Protein AF-A0A838WBG2-F1 (afdb_monomer)

Structure (mmCIF, N/CA/C/O backbone):
data_AF-A0A838WBG2-F1
#
_entry.id   AF-A0A838WBG2-F1
#
loop_
_atom_site.group_PDB
_atom_site.id
_atom_site.type_symbol
_atom_site.label_atom_id
_atom_site.label_alt_id
_atom_site.label_comp_id
_atom_site.label_asym_id
_atom_site.label_entity_id
_atom_site.label_seq_id
_atom_site.pdbx_PDB_ins_code
_atom_site.Cartn_x
_atom_site.Cartn_y
_atom_site.Cartn_z
_atom_site.occupancy
_atom_site.B_iso_or_equiv
_atom_site.auth_seq_id
_atom_site.auth_comp_id
_atom_site.auth_asym_id
_atom_site.auth_atom_id
_atom_site.pdbx_PDB_model_num
ATOM 1 N N . MET A 1 1 ? 5.825 -11.879 -28.472 1.00 53.06 1 MET A N 1
ATOM 2 C CA . MET A 1 1 ? 6.519 -11.612 -27.192 1.00 53.06 1 MET A CA 1
ATOM 3 C C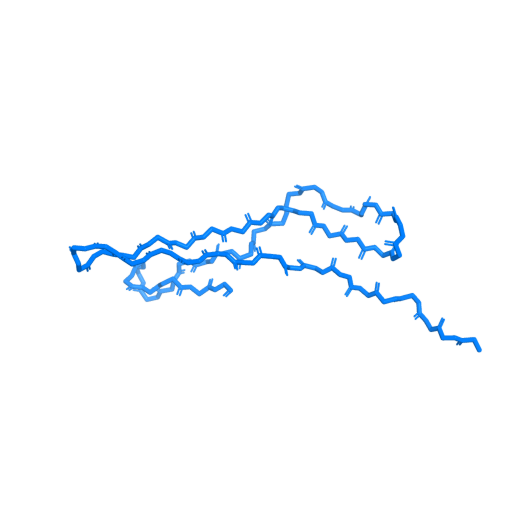 . MET A 1 1 ? 5.526 -10.935 -26.262 1.00 53.06 1 MET A C 1
ATOM 5 O O . MET A 1 1 ? 4.843 -10.029 -26.723 1.00 53.06 1 MET A O 1
ATOM 9 N N . SER A 1 2 ? 5.374 -11.397 -25.019 1.00 67.69 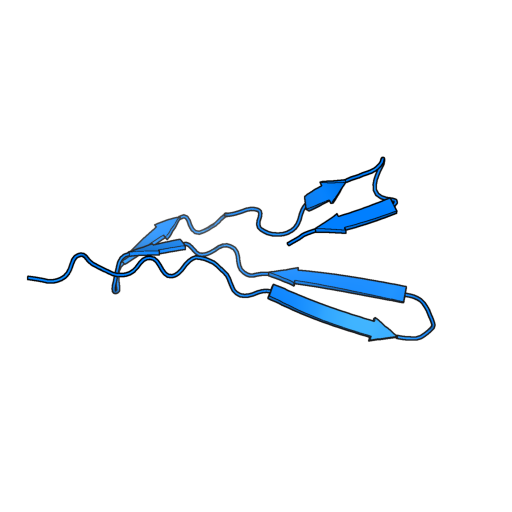2 SER A N 1
ATOM 10 C CA . SER A 1 2 ? 4.498 -10.749 -24.033 1.00 67.69 2 SER A CA 1
ATOM 11 C C . SER A 1 2 ? 5.161 -9.487 -23.485 1.00 67.69 2 SER A C 1
ATOM 13 O O . SER A 1 2 ? 6.363 -9.488 -23.222 1.00 67.69 2 SER A O 1
ATOM 15 N N . LEU A 1 3 ? 4.387 -8.416 -23.311 1.00 73.75 3 LEU A N 1
ATOM 16 C CA . LEU A 1 3 ? 4.868 -7.203 -22.651 1.00 73.75 3 LEU A CA 1
ATOM 17 C C . LEU A 1 3 ? 5.188 -7.495 -21.171 1.00 73.75 3 LEU A C 1
ATOM 19 O O . LEU A 1 3 ? 4.511 -8.335 -20.571 1.00 73.75 3 LEU A O 1
ATOM 23 N N . P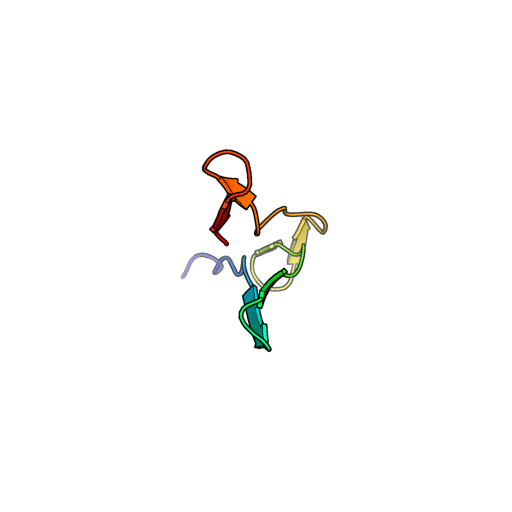RO A 1 4 ? 6.195 -6.828 -20.573 1.00 71.69 4 PRO A N 1
ATOM 24 C CA . PRO A 1 4 ? 6.524 -7.029 -19.169 1.00 71.69 4 PRO A CA 1
ATOM 25 C C . PRO A 1 4 ? 5.338 -6.663 -18.267 1.00 71.69 4 PRO A C 1
ATOM 27 O O . PRO A 1 4 ? 4.707 -5.619 -18.442 1.00 71.69 4 PRO A O 1
ATOM 30 N N . GLN A 1 5 ? 5.044 -7.526 -17.295 1.00 74.94 5 GLN A N 1
ATOM 31 C CA . GLN A 1 5 ? 3.943 -7.335 -16.357 1.00 74.94 5 GLN A CA 1
ATOM 32 C C . GLN A 1 5 ? 4.295 -6.251 -15.330 1.00 74.94 5 GLN A C 1
ATOM 34 O O . GLN A 1 5 ? 5.365 -6.271 -14.716 1.00 74.94 5 GLN A O 1
ATOM 39 N N . PHE A 1 6 ? 3.380 -5.302 -15.136 1.00 75.75 6 PHE A N 1
ATOM 40 C CA . PHE A 1 6 ? 3.473 -4.311 -14.068 1.00 75.75 6 PHE A CA 1
ATOM 41 C C . PHE A 1 6 ? 3.044 -4.944 -12.742 1.00 75.75 6 PHE A C 1
ATOM 43 O O . PHE A 1 6 ? 1.900 -5.379 -12.604 1.00 75.75 6 PHE A O 1
ATOM 50 N N . HIS A 1 7 ? 3.936 -4.938 -11.752 1.00 73.19 7 HIS A N 1
ATOM 51 C CA . HIS A 1 7 ? 3.608 -5.291 -10.372 1.00 73.19 7 HIS A CA 1
ATOM 52 C C . HIS A 1 7 ? 3.666 -4.023 -9.524 1.00 73.19 7 HIS A C 1
ATOM 54 O O . HIS A 1 7 ? 4.718 -3.407 -9.346 1.00 73.19 7 HIS A O 1
ATOM 60 N N . ALA A 1 8 ? 2.498 -3.581 -9.059 1.00 68.88 8 ALA A N 1
ATOM 61 C CA . ALA A 1 8 ? 2.350 -2.222 -8.554 1.00 68.88 8 ALA A CA 1
ATOM 62 C C . ALA A 1 8 ? 1.851 -2.120 -7.115 1.00 68.88 8 ALA A C 1
ATOM 64 O O . ALA A 1 8 ? 1.955 -1.025 -6.571 1.00 68.88 8 ALA A O 1
ATOM 65 N N . THR A 1 9 ? 1.339 -3.178 -6.465 1.00 69.31 9 THR A N 1
ATOM 66 C CA . THR A 1 9 ? 0.642 -2.985 -5.178 1.00 69.31 9 THR A CA 1
ATOM 67 C C . THR A 1 9 ? 0.645 -4.209 -4.256 1.00 69.31 9 THR A C 1
ATOM 69 O O . THR A 1 9 ? 0.041 -5.225 -4.581 1.00 69.31 9 THR A O 1
ATOM 72 N N . THR A 1 10 ? 1.211 -4.055 -3.053 1.00 87.31 10 THR A N 1
ATOM 73 C CA . THR A 1 10 ? 0.857 -4.834 -1.857 1.00 87.31 10 THR A CA 1
ATOM 74 C C . THR A 1 10 ? 0.096 -3.927 -0.891 1.00 87.31 10 THR A C 1
ATOM 76 O O . THR A 1 10 ? 0.635 -2.901 -0.476 1.00 87.31 10 THR A O 1
ATOM 79 N N . ILE A 1 11 ? -1.135 -4.298 -0.519 1.00 91.75 11 ILE A N 1
ATOM 80 C CA . ILE A 1 11 ? -1.922 -3.639 0.538 1.00 91.75 11 ILE A CA 1
ATOM 81 C C . ILE A 1 11 ? -2.222 -4.647 1.641 1.00 91.75 11 ILE A C 1
ATOM 83 O O . ILE A 1 11 ? -2.665 -5.760 1.369 1.00 91.75 11 ILE A O 1
ATOM 87 N N . LEU A 1 12 ? -2.030 -4.232 2.889 1.00 94.06 12 LEU A N 1
ATOM 88 C CA . LEU A 1 12 ? -2.399 -4.974 4.085 1.00 94.06 12 LEU A CA 1
ATOM 89 C C . LEU A 1 12 ? -3.397 -4.164 4.912 1.00 94.06 12 LEU A C 1
ATOM 91 O O . LEU A 1 12 ? -3.252 -2.950 5.077 1.00 94.06 12 LEU A O 1
ATOM 95 N N . ALA A 1 13 ? -4.387 -4.857 5.469 1.00 94.56 13 ALA A N 1
ATOM 96 C CA . ALA A 1 13 ? -5.383 -4.284 6.360 1.00 94.56 13 ALA A CA 1
ATOM 97 C C . ALA A 1 13 ? -5.408 -5.042 7.688 1.00 94.56 13 ALA A C 1
ATOM 99 O O . ALA A 1 13 ? -5.410 -6.271 7.712 1.00 94.56 13 ALA A O 1
ATOM 100 N N . VAL A 1 14 ? -5.487 -4.303 8.793 1.00 96.38 14 VAL A N 1
ATOM 101 C CA . VAL A 1 14 ? -5.711 -4.863 10.130 1.00 96.38 14 VAL A CA 1
ATOM 102 C C . VAL A 1 14 ? -6.945 -4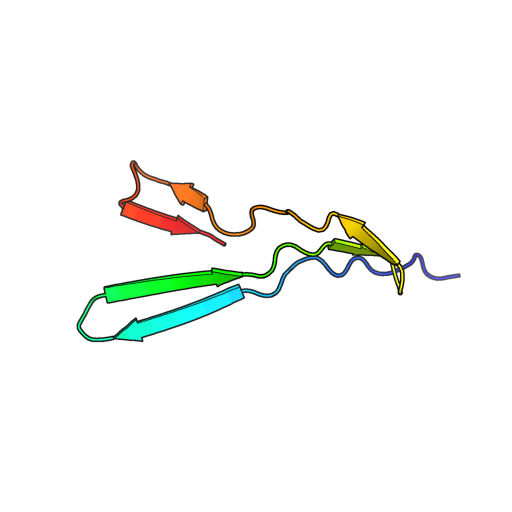.211 10.730 1.00 96.38 14 VAL A C 1
ATOM 104 O O . VAL A 1 14 ? -7.077 -2.986 10.717 1.00 96.38 14 VAL A O 1
ATOM 107 N N . ARG A 1 15 ? -7.844 -5.030 11.282 1.00 96.19 15 ARG A N 1
ATOM 108 C CA . ARG A 1 15 ? -9.000 -4.579 12.058 1.00 96.19 15 ARG A CA 1
ATOM 109 C C . ARG A 1 15 ? -8.886 -5.103 13.483 1.00 96.19 15 ARG A C 1
ATOM 111 O O . ARG A 1 15 ? -8.761 -6.307 13.679 1.00 96.19 15 ARG A O 1
ATOM 118 N N . LYS A 1 16 ? -8.956 -4.205 14.462 1.00 97.12 16 LYS A N 1
ATOM 119 C CA . LYS A 1 16 ? -8.908 -4.542 15.888 1.00 97.12 16 LYS A CA 1
ATOM 120 C C . LYS A 1 16 ? -9.685 -3.504 16.694 1.00 97.12 16 LYS A C 1
ATOM 122 O O . LYS A 1 16 ? -9.546 -2.313 16.431 1.00 97.12 16 LYS A O 1
ATOM 127 N N . ASP A 1 17 ? -10.506 -3.951 17.644 1.00 97.19 17 ASP A N 1
ATOM 128 C CA . ASP A 1 17 ? -11.248 -3.099 18.591 1.00 97.19 17 ASP A CA 1
ATOM 129 C C . ASP A 1 17 ? -12.018 -1.946 17.915 1.00 97.19 17 ASP A C 1
ATOM 131 O O . ASP A 1 17 ? -11.933 -0.784 18.309 1.00 97.19 17 ASP A O 1
ATOM 135 N N . GLY A 1 18 ? -12.719 -2.252 16.816 1.00 94.62 18 GLY A N 1
ATOM 136 C CA . GLY A 1 18 ? -13.483 -1.267 16.038 1.00 94.62 18 GLY A CA 1
ATOM 137 C C . GLY A 1 18 ? -12.641 -0.283 15.211 1.00 94.62 18 GLY A C 1
ATOM 138 O O . GLY A 1 18 ? -13.203 0.567 14.525 1.00 94.62 18 GLY A O 1
ATOM 139 N N . LYS A 1 19 ? -11.308 -0.398 15.225 1.00 93.50 19 LYS A N 1
ATOM 140 C CA . LYS A 1 19 ? -10.379 0.435 14.449 1.00 93.50 19 LYS A CA 1
ATOM 141 C C . LYS A 1 19 ? -9.817 -0.338 13.258 1.00 93.50 19 LYS A C 1
ATOM 143 O O . LYS A 1 19 ? -9.669 -1.561 13.306 1.00 93.50 19 LYS A O 1
ATOM 148 N N . VAL A 1 20 ? -9.491 0.386 12.188 1.00 92.75 20 VAL A N 1
ATOM 149 C CA . VAL A 1 20 ? -8.883 -0.162 10.967 1.00 92.75 20 VAL A CA 1
ATOM 150 C C . VAL A 1 20 ? -7.588 0.582 10.662 1.00 92.75 20 VAL A C 1
ATOM 152 O O . VAL A 1 20 ? -7.561 1.811 10.675 1.00 92.75 20 VAL A O 1
ATOM 155 N N . ALA A 1 21 ? -6.535 -0.170 10.354 1.00 93.62 21 ALA A N 1
ATOM 156 C CA . ALA A 1 21 ? -5.297 0.333 9.774 1.00 93.62 21 ALA A CA 1
ATOM 157 C C . ALA A 1 21 ? -5.130 -0.248 8.364 1.00 93.62 21 ALA A C 1
ATOM 159 O O . ALA A 1 21 ? -5.372 -1.437 8.153 1.00 93.62 21 ALA A O 1
ATOM 160 N N . LEU A 1 22 ? -4.718 0.593 7.416 1.00 94.69 22 LEU A N 1
ATOM 161 C CA . LEU A 1 22 ? -4.421 0.212 6.037 1.00 94.69 22 LEU A CA 1
ATOM 162 C C . LEU A 1 22 ? -3.002 0.676 5.708 1.00 94.69 22 LEU A C 1
ATOM 164 O O . LEU A 1 22 ? -2.662 1.833 5.964 1.00 94.69 22 LEU A O 1
ATOM 168 N N . GLY A 1 23 ? -2.189 -0.211 5.151 1.00 93.44 23 GLY A N 1
ATOM 169 C CA . GLY A 1 23 ? -0.814 0.078 4.761 1.00 93.44 23 GLY A CA 1
ATOM 170 C C . GLY A 1 23 ? -0.465 -0.612 3.454 1.00 93.44 23 GLY A C 1
ATOM 171 O O . GLY A 1 23 ? -1.074 -1.611 3.092 1.00 93.44 23 GLY A O 1
ATOM 172 N N . GLY A 1 24 ? 0.517 -0.077 2.745 1.00 90.75 24 GLY A N 1
ATOM 173 C CA . GLY A 1 24 ? 1.035 -0.691 1.534 1.00 90.75 24 GLY A CA 1
ATOM 174 C C . GLY A 1 24 ? 2.485 -0.312 1.304 1.00 90.75 24 GLY A C 1
ATOM 175 O O . GLY A 1 24 ? 2.994 0.625 1.924 1.00 90.75 24 GLY A O 1
ATOM 176 N N . ASP A 1 25 ? 3.149 -1.050 0.427 1.00 90.75 25 ASP A N 1
ATOM 177 C CA . ASP A 1 25 ? 4.520 -0.750 0.032 1.00 90.75 25 ASP A CA 1
ATOM 178 C C . ASP A 1 25 ? 4.576 0.466 -0.921 1.00 90.75 25 ASP A C 1
ATOM 180 O O . ASP A 1 25 ? 3.566 0.884 -1.489 1.00 90.75 25 ASP A O 1
ATOM 184 N N . GLY A 1 26 ? 5.764 1.047 -1.106 1.00 88.62 26 GLY A N 1
ATOM 185 C CA . GLY A 1 26 ? 5.984 2.191 -2.001 1.00 88.62 26 GLY A CA 1
ATOM 186 C C . GLY A 1 26 ? 6.534 1.829 -3.383 1.00 88.62 26 GLY A C 1
ATOM 187 O O . GLY A 1 26 ? 6.738 2.726 -4.201 1.00 88.62 26 GLY A O 1
ATOM 188 N N . GLN A 1 27 ? 6.794 0.553 -3.652 1.00 90.12 27 GLN A N 1
ATOM 189 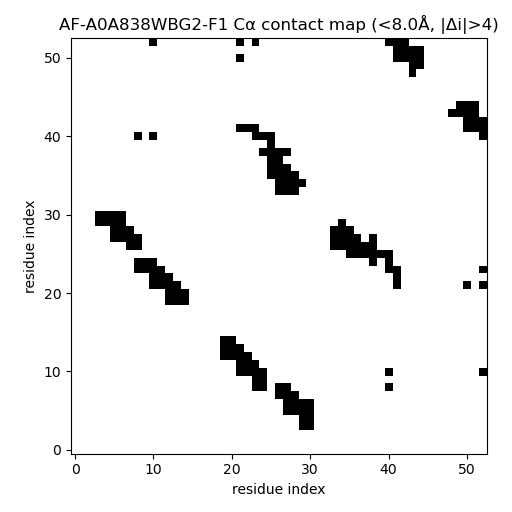C CA . GLN A 1 27 ? 7.539 0.087 -4.812 1.00 90.12 27 GLN A CA 1
ATOM 190 C C . GLN A 1 27 ? 6.632 -0.104 -6.031 1.00 90.12 27 GLN A C 1
ATOM 192 O O . GLN A 1 27 ? 5.523 -0.623 -5.933 1.00 90.12 27 GLN A O 1
ATOM 197 N N . VAL A 1 28 ? 7.117 0.300 -7.201 1.00 89.12 28 VAL A N 1
ATOM 198 C CA . VAL A 1 28 ? 6.526 -0.034 -8.503 1.00 89.12 28 VAL A CA 1
ATOM 199 C C . VAL A 1 28 ? 7.606 -0.691 -9.346 1.00 89.12 28 VAL A C 1
ATOM 201 O O . VAL A 1 28 ? 8.687 -0.109 -9.490 1.00 89.12 28 VAL A O 1
ATOM 204 N N . THR A 1 29 ? 7.327 -1.873 -9.897 1.00 89.25 29 THR A N 1
ATOM 205 C CA . THR A 1 29 ? 8.265 -2.608 -10.757 1.00 89.25 29 THR A CA 1
ATOM 206 C C . THR A 1 29 ? 7.714 -2.857 -12.158 1.00 89.25 29 THR A C 1
ATOM 208 O O . THR A 1 29 ? 6.506 -3.000 -12.364 1.00 89.25 29 THR A O 1
ATOM 211 N N . ILE A 1 30 ? 8.634 -2.928 -13.122 1.00 88.44 30 ILE A N 1
ATOM 212 C CA . ILE A 1 30 ? 8.406 -3.499 -14.454 1.00 88.44 30 ILE A CA 1
ATOM 213 C C . ILE A 1 30 ? 9.389 -4.655 -14.611 1.00 88.44 30 ILE A C 1
ATOM 215 O O . ILE A 1 30 ? 10.602 -4.431 -14.653 1.00 88.44 30 ILE A O 1
ATOM 219 N N . GLY A 1 31 ? 8.874 -5.886 -14.671 1.00 85.00 31 GLY A N 1
ATOM 220 C CA . GLY A 1 31 ? 9.720 -7.073 -14.532 1.00 85.00 31 GLY A CA 1
ATOM 221 C C . GLY A 1 31 ? 10.540 -6.999 -13.237 1.00 85.00 31 GLY A C 1
ATOM 222 O O . GLY A 1 31 ? 9.996 -6.701 -12.176 1.00 85.00 31 GLY A O 1
ATOM 223 N N . GLU A 1 32 ? 11.855 -7.180 -13.348 1.00 85.06 32 GLU A N 1
ATOM 224 C CA . GLU A 1 32 ? 12.799 -7.159 -12.218 1.00 85.06 32 GLU A CA 1
ATOM 225 C C . GLU A 1 32 ? 13.276 -5.745 -11.818 1.00 85.06 32 GLU A C 1
ATOM 227 O O . GLU A 1 32 ? 14.011 -5.576 -10.847 1.00 85.06 32 GLU A O 1
ATOM 232 N N . THR A 1 33 ? 12.897 -4.697 -12.560 1.00 88.12 33 THR A N 1
ATOM 233 C CA . THR A 1 33 ? 13.411 -3.335 -12.325 1.00 88.12 33 THR A CA 1
ATOM 234 C C . THR A 1 33 ? 12.469 -2.515 -11.449 1.00 88.12 33 THR A C 1
ATOM 236 O O . THR A 1 33 ? 11.291 -2.351 -11.773 1.00 88.12 33 THR A O 1
ATOM 239 N N . VAL A 1 34 ? 13.001 -1.917 -10.375 1.00 88.12 34 VAL A N 1
ATOM 240 C CA . VAL A 1 34 ? 12.286 -0.917 -9.565 1.00 88.12 34 VAL A CA 1
ATOM 241 C C . VAL A 1 34 ? 12.257 0.422 -10.290 1.00 88.12 34 VAL A C 1
ATOM 243 O O . VAL A 1 34 ? 13.281 1.076 -10.452 1.00 88.12 34 VAL A O 1
ATOM 246 N N . MET A 1 35 ? 11.063 0.860 -10.679 1.00 88.00 35 MET A N 1
ATOM 247 C C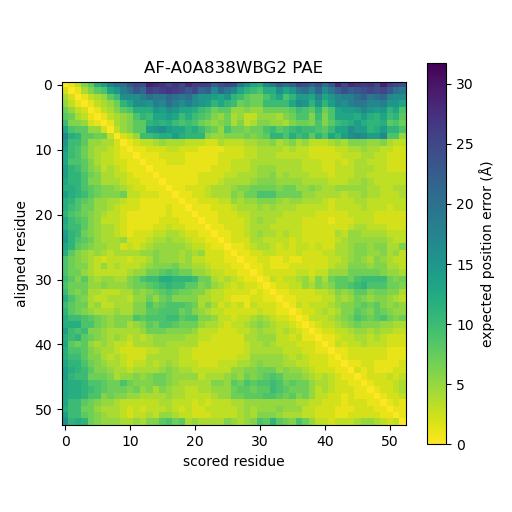A . MET A 1 35 ? 10.862 2.151 -11.336 1.00 88.00 35 MET A CA 1
ATOM 248 C C . MET A 1 35 ? 10.637 3.306 -10.36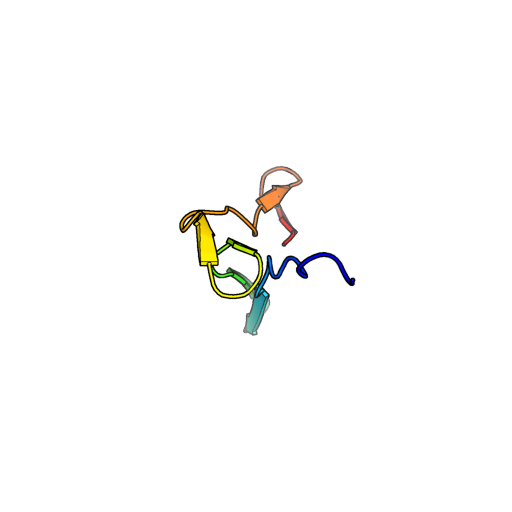2 1.00 88.00 35 MET A C 1
ATOM 250 O O . MET A 1 35 ? 11.004 4.443 -10.646 1.00 88.00 35 MET A O 1
ATOM 254 N N . LYS A 1 36 ? 9.990 3.047 -9.221 1.00 85.44 36 LYS A N 1
ATOM 255 C CA . LYS A 1 36 ? 9.660 4.081 -8.233 1.00 85.44 36 LYS A CA 1
ATOM 256 C C . LYS A 1 36 ? 9.599 3.472 -6.841 1.00 85.44 36 LYS A C 1
ATOM 258 O O . LYS A 1 36 ? 8.858 2.522 -6.634 1.00 85.44 36 LYS A O 1
ATOM 263 N N . GLY A 1 37 ? 10.339 4.044 -5.891 1.00 80.88 37 GLY A N 1
ATOM 264 C CA . GLY A 1 37 ? 10.363 3.573 -4.498 1.00 80.88 37 GLY A CA 1
ATOM 265 C C . GLY A 1 37 ? 9.323 4.214 -3.568 1.00 80.88 37 GLY A C 1
ATOM 266 O O . GLY A 1 37 ? 9.159 3.764 -2.439 1.00 80.88 37 GLY A O 1
ATOM 267 N N . ARG A 1 38 ? 8.629 5.278 -4.003 1.00 84.69 38 ARG A N 1
ATOM 268 C CA . ARG A 1 38 ? 7.695 6.051 -3.160 1.00 84.69 38 ARG A CA 1
ATOM 269 C C . ARG A 1 38 ? 6.356 6.325 -3.849 1.00 84.69 38 ARG A C 1
ATOM 271 O O . ARG A 1 38 ? 6.024 7.463 -4.179 1.00 84.69 38 ARG A O 1
ATOM 278 N N . ALA A 1 39 ? 5.589 5.274 -4.099 1.00 87.38 39 ALA A N 1
ATOM 279 C CA . ALA A 1 39 ? 4.187 5.359 -4.487 1.00 87.38 39 ALA A CA 1
ATOM 280 C C . ALA A 1 39 ? 3.286 5.538 -3.253 1.00 87.38 39 ALA A C 1
ATOM 282 O O . ALA A 1 39 ? 3.476 4.880 -2.234 1.00 87.38 39 ALA A O 1
ATOM 283 N N . GLN A 1 40 ? 2.286 6.419 -3.345 1.00 87.31 40 GLN A N 1
ATOM 284 C CA . GLN A 1 40 ? 1.206 6.498 -2.360 1.00 87.31 40 GLN A CA 1
ATOM 285 C C . GLN A 1 40 ? 0.044 5.633 -2.844 1.00 87.31 40 GLN A C 1
ATOM 287 O O . GLN A 1 40 ? -0.669 6.016 -3.768 1.00 87.31 40 GLN A O 1
ATOM 292 N N . LYS A 1 41 ? -0.112 4.452 -2.239 1.00 87.44 41 LYS A N 1
ATOM 293 C CA . LYS A 1 41 ? -1.135 3.470 -2.633 1.00 87.44 41 LYS A CA 1
ATOM 294 C C . LYS A 1 41 ? -2.378 3.538 -1.746 1.00 87.44 41 LYS A C 1
ATOM 296 O O . LYS A 1 41 ? -3.474 3.293 -2.223 1.00 87.44 41 LYS A O 1
ATOM 301 N N . VAL A 1 42 ? -2.221 3.996 -0.502 1.00 91.88 42 VAL A N 1
ATOM 302 C CA . VAL A 1 42 ? -3.324 4.306 0.415 1.00 91.88 42 VAL A CA 1
ATOM 303 C C . VAL A 1 42 ? -3.641 5.798 0.369 1.00 91.88 42 VAL A C 1
ATOM 305 O O . VAL A 1 42 ? -2.762 6.638 0.565 1.00 91.88 42 VAL A O 1
ATOM 308 N N . ARG A 1 43 ? -4.914 6.133 0.162 1.00 92.31 43 ARG A N 1
ATOM 309 C CA . ARG A 1 43 ? -5.447 7.497 0.167 1.00 92.31 43 ARG A CA 1
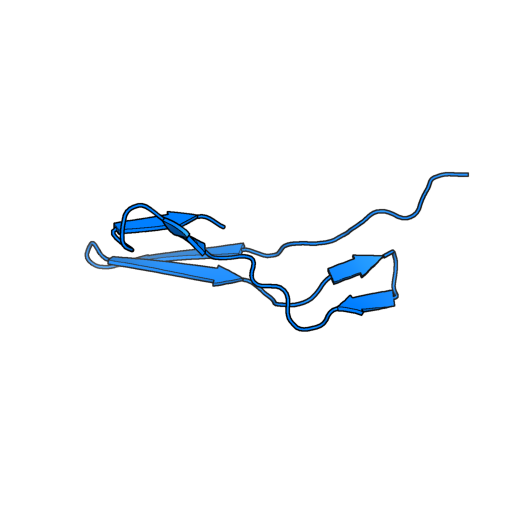ATOM 310 C C . ARG A 1 43 ? -6.625 7.630 1.125 1.00 92.31 43 ARG A C 1
ATOM 312 O O . ARG A 1 43 ? -7.428 6.715 1.295 1.00 92.31 43 ARG A O 1
ATOM 319 N N . LYS A 1 44 ? -6.730 8.810 1.729 1.00 93.06 44 LYS A N 1
ATOM 320 C CA . LYS A 1 44 ? -7.882 9.231 2.527 1.00 93.06 44 LYS A CA 1
ATOM 321 C C . LYS A 1 44 ? -8.904 9.889 1.606 1.00 93.06 44 LYS A C 1
ATOM 323 O O . LYS A 1 44 ? -8.542 10.772 0.835 1.00 93.06 44 LYS A O 1
ATOM 328 N N . ILE A 1 45 ? -10.163 9.483 1.704 1.00 93.88 45 ILE A N 1
ATOM 329 C CA . ILE A 1 45 ? -11.292 10.119 1.014 1.00 93.88 45 ILE A CA 1
ATOM 330 C C . ILE A 1 45 ? -12.376 10.488 2.034 1.00 93.88 45 ILE A C 1
ATOM 332 O O . ILE A 1 45 ? -12.309 10.063 3.192 1.00 93.88 45 ILE A O 1
ATOM 336 N N . ARG A 1 46 ? -13.368 11.289 1.614 1.00 93.38 46 ARG A N 1
ATOM 337 C CA . ARG A 1 46 ? -14.470 11.769 2.472 1.00 93.38 46 ARG A CA 1
ATOM 338 C C . ARG A 1 46 ? -13.941 12.378 3.779 1.00 93.38 46 ARG A C 1
ATOM 340 O O . ARG A 1 46 ? -14.224 11.874 4.864 1.00 93.38 46 ARG A O 1
ATOM 347 N N . ASP A 1 47 ? -13.088 13.393 3.652 1.00 91.12 47 ASP A N 1
ATOM 348 C CA . ASP A 1 47 ? -12.466 14.118 4.772 1.00 91.12 47 ASP A CA 1
ATOM 349 C C . ASP A 1 47 ? -11.748 13.211 5.783 1.00 91.12 47 ASP A C 1
ATOM 351 O O . ASP A 1 47 ? -11.777 13.424 6.992 1.00 91.12 47 ASP A O 1
ATOM 355 N N . GLY A 1 48 ? -11.125 12.137 5.289 1.00 87.19 48 GLY A N 1
ATOM 356 C CA . GLY A 1 48 ? -10.387 11.192 6.124 1.00 87.19 48 GLY A CA 1
ATOM 357 C C . GLY A 1 48 ? -11.243 10.153 6.839 1.00 87.19 48 GLY A C 1
ATOM 358 O O . GLY A 1 48 ? -10.687 9.346 7.580 1.00 87.19 48 GLY A O 1
ATOM 359 N N . LYS A 1 49 ? -12.558 10.115 6.589 1.00 89.69 49 LYS A N 1
ATOM 360 C CA . LYS A 1 49 ? -13.456 9.093 7.150 1.00 89.69 49 LYS A CA 1
ATOM 361 C C . LYS A 1 49 ? -13.330 7.735 6.459 1.00 89.69 49 LYS A C 1
ATOM 363 O O . LYS A 1 49 ? -13.781 6.738 7.011 1.00 89.69 49 LYS A O 1
ATOM 368 N N . VAL A 1 50 ? -12.745 7.685 5.261 1.00 90.69 50 VAL A N 1
ATOM 369 C CA . VAL A 1 50 ? -12.577 6.448 4.488 1.00 90.69 50 VAL A CA 1
ATOM 370 C C . VAL A 1 50 ? -11.131 6.322 4.010 1.00 90.69 50 VAL A C 1
ATOM 372 O O . VAL A 1 50 ? -10.560 7.275 3.477 1.00 90.69 50 VAL A O 1
ATOM 375 N N . LEU A 1 51 ? -10.548 5.133 4.186 1.00 91.12 51 LEU A N 1
ATOM 376 C CA . LEU A 1 51 ? -9.269 4.742 3.590 1.00 91.12 51 LEU A CA 1
ATOM 377 C C . LEU A 1 51 ? -9.545 3.898 2.344 1.00 91.12 51 LEU A C 1
ATOM 379 O O . LEU A 1 51 ? -10.336 2.961 2.404 1.00 91.12 51 LEU A O 1
ATOM 383 N N . ALA A 1 52 ? -8.893 4.233 1.235 1.00 89.38 52 ALA A N 1
ATOM 384 C CA . ALA A 1 52 ? -8.932 3.472 -0.007 1.00 89.38 52 ALA A CA 1
ATOM 385 C C . ALA A 1 52 ? -7.499 3.169 -0.445 1.00 89.38 52 ALA A C 1
ATOM 387 O O . ALA A 1 52 ? -6.655 4.063 -0.425 1.00 89.38 52 ALA A O 1
ATOM 388 N N . GLY A 1 53 ? -7.223 1.935 -0.840 1.00 83.69 53 GLY A N 1
ATOM 389 C CA . GLY A 1 53 ? -5.909 1.491 -1.289 1.00 83.69 53 GLY A CA 1
ATOM 390 C C . GLY A 1 53 ? -5.990 0.114 -1.895 1.00 83.69 53 GLY A C 1
ATOM 391 O O . GLY A 1 53 ? -6.834 -0.664 -1.400 1.00 83.69 53 GLY A O 1
#

Sequence (53 aa):
MSLPQFHATTILAVRKDGKVALGGDGQVTIGETVMKGRAQKVRKIRDGKVLAG

Mean predicted aligned error: 5.5 Å

pLDDT: mean 86.93, std 8.88, range [53.06, 97.19]

Radius of gyration: 14.4 Å; Cα contacts (8 Å, |Δi|>4): 84; chains: 1; bounding box: 28×26×46 Å

Solvent-accessible surface area (backbone atoms only — not comparable to full-atom values): 3479 Å² total; per-residue (Å²): 134,84,78,75,61,76,52,65,83,56,74,50,76,49,79,57,95,96,42,77,50,78,50,54,60,26,52,30,29,52,62,94,43,80,76,39,74,77,50,83,57,65,44,70,40,78,95,64,76,38,81,49,104

Foldseek 3Di:
DDFFDKDAWDKDWDDDPNDIDIDIFQFIDGHPDTPTRHHDQWDAPPNNPDIDD

Nearest PDB structures (foldseek):
  5cz8-assembly1_Y  TM=8.19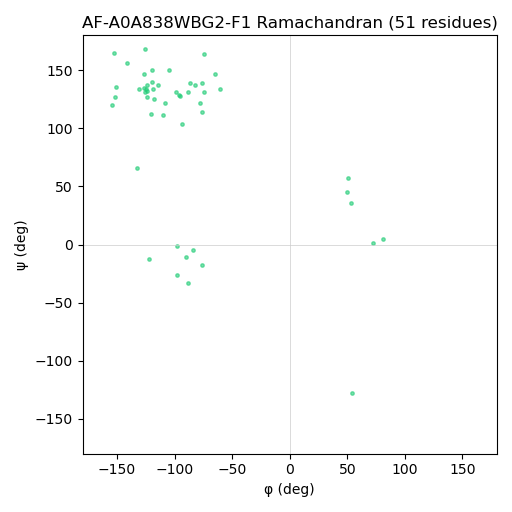7E-01  e=7.175E-01  Saccharomyces cerevisiae S288C
  7z4b-assembly1_EA  TM=3.575E-01  e=1.907E+00  Escherichia phage vB_EcoP_SU10
  1xtn-assembly1_A  TM=2.838E-01  e=2.589E+00  Mus musculus
  7qx6-assembly1_A  TM=4.888E-01  e=5.729E+00  Bacillus thuringiensis serovar israelensis

Secondary structure (DSSP, 8-state):
-PPPPEE---EEEEEETTEEEEEE---EEETTEEEES-----EEETTTTEEE-